Protein AF-A0A6G3XAY0-F1 (afdb_monomer_lite)

Secondary structure (DSSP, 8-state):
---GGGGGGSTTSHHHHTTS-EEE-TTS-GGGSEEE--HHHHHHHTT--PPPGGGBTTB------PPPS--THHHHHHHHHHTTPPP---

Foldseek 3Di:
DPDPCLVCPDCPHPCNVVLQKDWAPVVDDSVPIDIDGDPVNVCVVVPDPDDDCVCVPVDDPDPPPPPPPDPVVVVVVVVCVVVVHDDDDD

Structure (mmCIF, N/CA/C/O backbone):
data_AF-A0A6G3XAY0-F1
#
_entry.id   AF-A0A6G3XAY0-F1
#
loop_
_atom_site.group_PDB
_atom_site.id
_atom_site.type_symbol
_atom_site.label_atom_id
_atom_site.label_alt_id
_atom_site.label_comp_id
_atom_site.label_asym_id
_atom_site.label_entity_id
_atom_site.label_seq_id
_atom_site.pdbx_PDB_ins_code
_atom_site.Cartn_x
_atom_site.Cartn_y
_atom_site.Cartn_z
_atom_site.occupancy
_atom_site.B_iso_or_equiv
_atom_site.auth_seq_id
_atom_site.auth_comp_id
_atom_site.auth_asym_id
_atom_site.auth_atom_id
_atom_site.pdbx_PDB_model_num
ATOM 1 N N . ALA A 1 1 ? -7.777 19.197 18.821 1.00 50.66 1 ALA A N 1
ATOM 2 C CA . ALA A 1 1 ? -8.442 18.290 17.859 1.00 50.66 1 ALA A CA 1
ATOM 3 C C . ALA A 1 1 ? -7.436 17.251 17.369 1.00 50.66 1 ALA A C 1
ATOM 5 O O . ALA A 1 1 ? -6.266 17.586 17.224 1.00 50.66 1 ALA A O 1
ATOM 6 N N . ALA A 1 2 ? -7.848 16.001 17.157 1.00 55.66 2 ALA A N 1
ATOM 7 C CA . ALA A 1 2 ? -6.998 15.003 16.509 1.00 55.66 2 ALA A CA 1
ATOM 8 C C . ALA A 1 2 ? -6.757 15.401 15.037 1.00 55.66 2 ALA A C 1
ATOM 10 O O . ALA A 1 2 ? -7.695 15.821 14.368 1.00 55.66 2 ALA A O 1
ATOM 11 N N . GLY A 1 3 ? -5.517 15.312 14.545 1.00 63.44 3 GLY A N 1
ATOM 12 C CA . GLY A 1 3 ? -5.174 15.721 13.175 1.00 63.44 3 GLY A CA 1
ATOM 13 C C . GLY A 1 3 ? -5.878 14.884 12.098 1.00 63.44 3 GLY A C 1
ATOM 14 O O . GLY A 1 3 ? -6.104 13.686 12.285 1.00 63.44 3 GLY A O 1
ATOM 15 N N . SER A 1 4 ? -6.173 15.505 10.950 1.00 65.38 4 SER A N 1
ATOM 16 C CA . SER A 1 4 ? -6.931 14.927 9.821 1.00 65.38 4 SER A CA 1
ATOM 17 C C . SER A 1 4 ? -6.350 13.626 9.247 1.00 65.38 4 SER A C 1
ATOM 19 O O . SER A 1 4 ? -7.059 12.863 8.598 1.00 65.38 4 SER A O 1
ATOM 21 N N . GLY A 1 5 ? -5.076 13.322 9.514 1.00 70.25 5 GLY A N 1
ATOM 22 C CA . GLY A 1 5 ? -4.413 12.108 9.036 1.00 70.25 5 GLY A CA 1
ATOM 23 C C . GLY A 1 5 ? -4.877 10.803 9.696 1.00 70.25 5 GLY A C 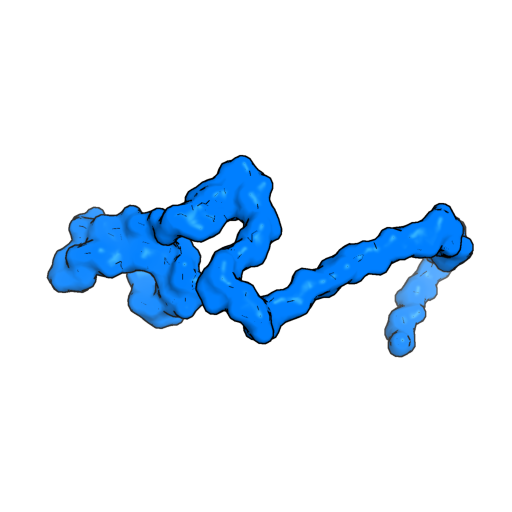1
ATOM 24 O O . GLY A 1 5 ? -4.678 9.741 9.116 1.00 70.25 5 GLY A O 1
ATOM 25 N N . ARG A 1 6 ? -5.516 10.841 10.875 1.00 67.88 6 ARG A N 1
ATOM 26 C CA . ARG A 1 6 ? -5.847 9.618 11.639 1.00 67.88 6 ARG A CA 1
ATOM 27 C C . ARG A 1 6 ? -6.930 8.744 10.998 1.00 67.88 6 ARG A C 1
ATOM 29 O O . ARG A 1 6 ? -6.937 7.538 11.222 1.00 67.88 6 ARG A O 1
ATOM 36 N N . PHE A 1 7 ? -7.790 9.322 10.155 1.00 71.88 7 PHE A N 1
ATOM 37 C CA . PHE A 1 7 ? -8.805 8.577 9.397 1.00 71.88 7 PHE A CA 1
ATOM 38 C C . PHE A 1 7 ? -8.201 7.577 8.400 1.00 71.88 7 PHE A C 1
ATOM 40 O O . PHE A 1 7 ? -8.884 6.659 7.961 1.00 71.88 7 PHE A O 1
ATOM 47 N N . ARG A 1 8 ? -6.907 7.713 8.076 1.00 75.75 8 ARG A N 1
ATOM 48 C CA . ARG A 1 8 ? -6.183 6.808 7.170 1.00 75.75 8 ARG A CA 1
ATOM 49 C C . ARG A 1 8 ? -5.885 5.433 7.781 1.00 75.75 8 ARG A C 1
ATOM 51 O O . ARG A 1 8 ? -5.464 4.544 7.050 1.00 75.75 8 ARG A O 1
ATOM 58 N N . PHE A 1 9 ? -6.119 5.261 9.085 1.00 79.94 9 PHE A N 1
ATOM 59 C CA . PHE A 1 9 ? -5.884 4.018 9.831 1.00 79.94 9 PHE A CA 1
ATOM 60 C C . PHE A 1 9 ? -7.187 3.383 10.343 1.00 79.94 9 PHE A C 1
ATOM 62 O O . PHE A 1 9 ? -7.192 2.689 11.356 1.00 79.94 9 PHE A O 1
ATOM 69 N N . ALA A 1 10 ? -8.321 3.653 9.692 1.00 83.50 10 ALA A N 1
ATOM 70 C CA . ALA A 1 10 ? -9.533 2.868 9.911 1.00 83.50 10 ALA A CA 1
ATOM 71 C C . ALA A 1 10 ? -9.426 1.516 9.173 1.00 83.50 10 ALA A C 1
ATOM 73 O O . ALA A 1 10 ? -8.751 1.458 8.146 1.00 83.50 10 ALA A O 1
ATOM 74 N N . PRO A 1 11 ? -10.116 0.448 9.620 1.00 80.88 11 PRO A N 1
ATOM 75 C CA . PRO A 1 11 ? -10.109 -0.843 8.921 1.00 80.88 11 PRO A CA 1
ATOM 76 C C . PRO A 1 11 ? -10.509 -0.758 7.439 1.00 80.88 11 PRO A C 1
ATOM 78 O O . PRO A 1 11 ? -9.987 -1.496 6.614 1.00 80.88 11 PRO A O 1
ATOM 81 N N . SER A 1 12 ? -11.402 0.172 7.093 1.00 85.31 12 SER A N 1
ATOM 82 C CA . SER A 1 12 ? -11.845 0.437 5.718 1.00 85.31 12 SER A CA 1
ATOM 83 C C . SER A 1 12 ? -11.024 1.505 4.988 1.00 85.31 12 SER A C 1
ATOM 85 O O . SER A 1 12 ? -11.326 1.837 3.843 1.00 85.31 12 SER A O 1
ATOM 87 N N . ALA A 1 13 ? -10.011 2.091 5.631 1.00 89.31 13 ALA A N 1
ATOM 88 C CA . ALA A 1 13 ? -9.206 3.131 5.011 1.00 89.31 13 ALA A CA 1
ATOM 89 C C . ALA A 1 13 ? -8.293 2.540 3.922 1.00 89.31 13 ALA A C 1
ATOM 91 O O . ALA A 1 13 ? -7.849 1.399 4.060 1.00 89.31 13 ALA A O 1
ATOM 92 N N . PRO A 1 14 ? -7.933 3.314 2.880 1.00 89.25 14 PRO A N 1
ATOM 93 C CA . PRO A 1 14 ? -7.237 2.787 1.703 1.00 89.25 14 PRO A CA 1
ATOM 94 C C . PRO A 1 14 ? -5.947 2.014 2.002 1.00 89.25 14 PRO A C 1
ATOM 96 O O . PRO A 1 14 ? -5.673 1.010 1.355 1.00 89.25 14 PRO A O 1
ATOM 99 N N . LEU A 1 15 ? -5.171 2.441 3.005 1.00 90.56 15 LEU A N 1
ATOM 100 C CA . LEU A 1 15 ? -3.917 1.775 3.371 1.00 90.56 15 LEU A CA 1
ATOM 101 C C . LEU A 1 15 ? -4.144 0.383 3.972 1.00 90.56 15 LEU A C 1
ATOM 103 O O . LEU A 1 15 ? -3.355 -0.524 3.732 1.00 90.56 15 LEU A O 1
ATOM 107 N N . VAL A 1 16 ? -5.223 0.209 4.732 1.00 91.50 16 VAL A N 1
ATOM 108 C CA . VAL A 1 16 ? -5.553 -1.066 5.379 1.00 91.50 16 VAL A CA 1
ATOM 109 C C . VAL A 1 16 ? -6.319 -1.963 4.416 1.00 91.50 16 VAL A C 1
ATOM 111 O O . VAL A 1 16 ? -5.955 -3.119 4.230 1.00 91.50 16 VAL A O 1
ATOM 114 N N . ALA A 1 17 ? -7.323 -1.410 3.731 1.00 91.69 17 ALA A N 1
ATOM 115 C CA . ALA A 1 17 ? -8.116 -2.127 2.737 1.00 91.69 17 ALA A CA 1
ATOM 116 C C . ALA A 1 17 ? -7.262 -2.634 1.562 1.00 91.69 17 ALA A C 1
ATOM 118 O O . ALA A 1 17 ? -7.478 -3.740 1.078 1.00 91.69 17 ALA A O 1
ATOM 119 N N . GLY A 1 18 ? -6.260 -1.856 1.135 1.00 90.31 18 GLY A N 1
ATOM 120 C CA . GLY A 1 18 ? -5.283 -2.267 0.123 1.00 90.31 18 GLY A CA 1
ATOM 121 C C . GLY A 1 18 ? -4.182 -3.195 0.646 1.00 90.31 18 GLY A C 1
ATOM 122 O O . GLY A 1 18 ? -3.289 -3.563 -0.111 1.00 90.31 18 GLY A O 1
ATOM 123 N N . GLY A 1 19 ? -4.196 -3.550 1.936 1.00 91.19 19 GLY A N 1
ATOM 124 C CA . GLY A 1 19 ? -3.186 -4.413 2.545 1.00 91.19 19 GLY A CA 1
ATOM 125 C C . GLY A 1 19 ? -1.780 -3.806 2.566 1.00 91.19 19 GLY A C 1
ATOM 126 O O . GLY A 1 19 ? -0.804 -4.552 2.600 1.00 91.19 19 GLY A O 1
ATOM 127 N N . LEU A 1 20 ? -1.652 -2.479 2.518 1.00 92.75 20 LEU A N 1
ATOM 128 C CA . LEU A 1 20 ? -0.366 -1.786 2.656 1.00 92.75 20 LEU A CA 1
ATOM 129 C C . LEU A 1 20 ? 0.049 -1.647 4.126 1.00 92.75 20 LEU A C 1
ATOM 131 O O . LEU A 1 20 ? 1.230 -1.511 4.436 1.00 92.75 20 LEU A O 1
ATOM 135 N N . LEU A 1 21 ? -0.931 -1.683 5.027 1.00 92.12 21 LEU A N 1
ATOM 136 C CA . LEU A 1 21 ? -0.749 -1.580 6.464 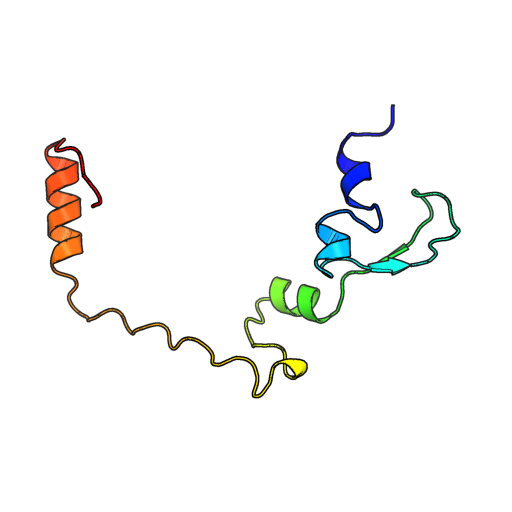1.00 92.12 21 LEU A CA 1
ATOM 137 C C . LEU A 1 21 ? -1.684 -2.552 7.188 1.00 92.12 21 LEU A C 1
ATOM 139 O O . LEU A 1 21 ? -2.857 -2.674 6.843 1.00 92.12 21 LEU A O 1
ATOM 143 N N . GLU A 1 22 ? -1.181 -3.188 8.237 1.00 92.62 22 GLU A N 1
ATOM 144 C CA . GLU A 1 22 ? -1.950 -4.012 9.164 1.00 92.62 22 GLU A CA 1
ATOM 145 C C . GLU A 1 22 ? -2.111 -3.272 10.497 1.00 92.62 22 GLU A C 1
ATOM 147 O O . GLU A 1 22 ? -1.168 -2.663 11.011 1.00 92.62 22 GLU A O 1
ATOM 152 N N . ILE A 1 23 ? -3.311 -3.333 11.073 1.00 91.31 23 ILE A N 1
ATOM 153 C CA . ILE A 1 23 ? -3.577 -2.835 12.424 1.00 91.31 23 ILE A CA 1
ATOM 154 C C . ILE A 1 23 ? -3.577 -4.037 13.362 1.00 91.31 23 ILE A C 1
ATOM 156 O O . ILE A 1 23 ? -4.485 -4.866 13.316 1.00 91.31 23 ILE A O 1
ATOM 160 N N . ALA A 1 24 ? -2.578 -4.110 14.229 1.00 88.50 24 ALA A N 1
ATOM 161 C CA . ALA A 1 24 ? -2.553 -5.035 15.348 1.00 88.50 24 ALA A CA 1
ATOM 162 C C . ALA A 1 24 ? -3.225 -4.396 16.577 1.00 88.50 24 ALA A C 1
ATOM 164 O O . ALA A 1 24 ? -3.369 -3.174 16.673 1.00 88.50 24 ALA A O 1
ATOM 165 N N . ASP A 1 25 ? -3.665 -5.237 17.515 1.00 85.81 25 ASP A N 1
ATOM 166 C CA . ASP A 1 25 ? -4.358 -4.809 18.735 1.00 85.81 25 ASP A CA 1
ATOM 167 C C . ASP A 1 25 ? -5.648 -3.993 18.483 1.00 85.81 25 ASP A C 1
ATOM 169 O O . ASP A 1 25 ? -5.859 -2.947 19.098 1.00 85.81 25 ASP A O 1
ATOM 173 N N . GLY A 1 26 ? -6.534 -4.447 17.586 1.00 82.62 26 GLY A N 1
ATOM 174 C CA . GLY A 1 26 ? -7.736 -3.697 17.174 1.00 82.62 26 GLY A CA 1
ATOM 175 C C . GLY A 1 26 ? -8.660 -3.236 18.315 1.00 82.62 26 GLY A C 1
ATOM 176 O O . GLY A 1 26 ? -9.290 -2.182 18.206 1.00 82.62 26 GLY A O 1
ATOM 177 N N . GLU A 1 27 ? -8.669 -3.954 19.436 1.00 83.75 27 GLU A N 1
ATOM 178 C CA . GLU A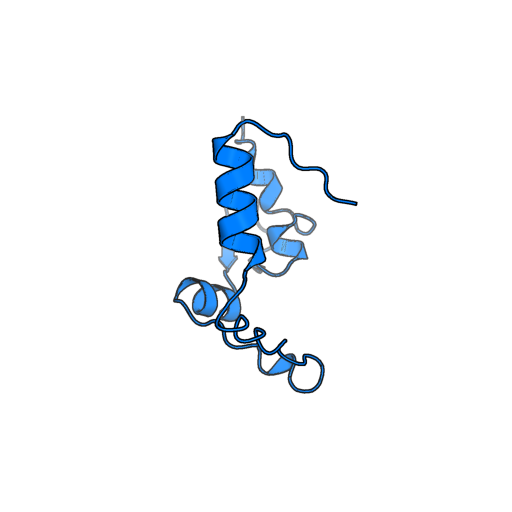 1 27 ? -9.447 -3.612 20.636 1.00 83.75 27 GLU A CA 1
ATOM 179 C C . GLU A 1 27 ? -8.893 -2.403 21.408 1.00 83.75 27 GLU A C 1
ATOM 181 O O . GLU A 1 27 ? -9.597 -1.782 22.205 1.00 83.75 27 GLU A O 1
ATOM 186 N N . ARG A 1 28 ? -7.628 -2.025 21.183 1.00 85.81 28 ARG A N 1
ATOM 187 C CA . ARG A 1 28 ? -7.017 -0.874 21.855 1.00 85.81 28 ARG A CA 1
ATOM 188 C C . ARG A 1 28 ? -7.520 0.447 21.263 1.00 85.81 28 ARG A C 1
ATOM 190 O O . ARG A 1 28 ? -7.866 0.513 20.080 1.00 85.81 28 ARG A O 1
ATOM 197 N N . PRO A 1 29 ? -7.507 1.543 22.042 1.00 84.75 29 PRO A N 1
ATOM 198 C CA . PRO A 1 29 ? -7.699 2.888 21.510 1.00 84.75 29 PRO A CA 1
ATOM 199 C C . PRO A 1 29 ? -6.725 3.205 20.366 1.00 84.75 29 PRO A C 1
ATOM 201 O O . PRO A 1 29 ? -5.572 2.797 20.402 1.00 84.75 29 PRO A O 1
ATOM 204 N N . LEU A 1 30 ? -7.159 3.994 19.376 1.00 76.12 30 LEU A N 1
ATOM 205 C CA . LEU A 1 30 ? -6.428 4.235 18.118 1.00 76.12 30 LEU A CA 1
ATOM 206 C C . LEU A 1 30 ? -4.936 4.589 18.284 1.00 76.12 30 LEU A C 1
ATOM 208 O O . LEU A 1 30 ? -4.125 4.193 17.457 1.00 76.12 30 LEU A O 1
ATOM 212 N N . LEU A 1 31 ? -4.576 5.340 19.328 1.00 81.38 31 LEU A N 1
ATOM 213 C CA . LEU A 1 31 ? -3.196 5.787 19.569 1.00 81.38 31 LEU A CA 1
ATOM 214 C C . LEU A 1 31 ? -2.303 4.756 20.257 1.00 81.38 31 LEU A C 1
ATOM 216 O O . LEU A 1 31 ? -1.095 4.951 20.305 1.00 81.38 31 LEU A O 1
ATOM 220 N N . SER A 1 32 ? -2.889 3.696 20.801 1.00 86.69 32 SER A N 1
ATOM 221 C CA . SER A 1 32 ? -2.175 2.574 21.406 1.00 86.69 32 SER A CA 1
ATOM 222 C C . SER A 1 32 ? -2.285 1.298 20.574 1.00 86.69 32 SER A C 1
ATOM 224 O O . SER A 1 32 ? -1.862 0.239 21.032 1.00 86.69 32 SER A O 1
ATOM 226 N N . ARG A 1 33 ? -2.842 1.388 19.360 1.00 88.19 33 ARG A N 1
ATOM 227 C CA . ARG A 1 33 ? -2.810 0.300 18.382 1.00 88.19 33 ARG A CA 1
ATOM 228 C C . ARG A 1 33 ? -1.440 0.218 17.737 1.00 88.19 33 ARG A C 1
ATOM 230 O O . ARG A 1 33 ? -0.833 1.236 17.405 1.00 88.19 33 ARG A O 1
ATOM 237 N N . THR A 1 34 ? -1.002 -1.006 17.502 1.00 90.50 34 THR A N 1
ATOM 238 C CA . THR A 1 34 ? 0.237 -1.280 16.788 1.00 90.50 34 THR A CA 1
ATOM 239 C C . THR A 1 34 ? -0.031 -1.244 15.285 1.00 90.50 34 THR A C 1
ATOM 241 O O . THR A 1 34 ? -0.972 -1.872 14.803 1.00 90.50 34 THR A O 1
ATOM 244 N N . LEU A 1 35 ? 0.787 -0.514 14.526 1.00 90.56 35 LEU A N 1
ATOM 245 C CA . LEU A 1 35 ? 0.725 -0.495 13.063 1.00 90.56 35 LEU A CA 1
ATOM 246 C C . LEU A 1 35 ? 1.892 -1.310 12.512 1.00 90.56 35 LEU A C 1
ATOM 248 O O . LEU A 1 35 ? 3.042 -1.047 12.861 1.00 90.56 35 LEU A O 1
ATOM 252 N N . ARG A 1 36 ? 1.603 -2.287 11.652 1.00 93.00 36 ARG A N 1
ATOM 253 C CA . ARG A 1 36 ? 2.611 -3.143 11.023 1.00 93.00 36 ARG A CA 1
ATOM 254 C C . ARG A 1 36 ? 2.603 -2.943 9.514 1.00 93.00 36 ARG A C 1
ATOM 256 O O . ARG A 1 36 ? 1.548 -2.923 8.888 1.00 93.00 36 ARG A O 1
ATOM 263 N N . VAL A 1 37 ? 3.791 -2.827 8.934 1.00 94.25 37 VAL A N 1
ATOM 264 C CA . VAL A 1 37 ? 3.987 -2.851 7.482 1.00 94.25 37 VAL A CA 1
ATOM 265 C C . VAL A 1 37 ? 4.273 -4.299 7.073 1.00 94.25 37 VAL A C 1
ATOM 267 O O . VAL A 1 37 ? 5.210 -4.888 7.618 1.00 94.25 37 VAL A O 1
ATOM 270 N N . PRO A 1 38 ? 3.479 -4.906 6.173 1.00 93.31 38 PRO A N 1
ATOM 271 C CA . PRO A 1 38 ? 3.748 -6.257 5.688 1.00 93.31 38 PRO A CA 1
ATOM 272 C C . PRO A 1 38 ? 5.091 -6.354 4.955 1.00 93.31 38 PRO A C 1
ATOM 274 O O . PRO A 1 38 ? 5.474 -5.436 4.231 1.00 93.31 38 PRO A O 1
ATOM 277 N N . ASP A 1 39 ? 5.763 -7.500 5.064 1.00 91.31 39 ASP A N 1
ATOM 278 C CA . ASP A 1 39 ? 7.123 -7.705 4.542 1.00 91.31 39 ASP A CA 1
ATOM 279 C C . ASP A 1 39 ? 7.245 -7.412 3.037 1.00 91.31 39 ASP A C 1
ATOM 281 O O . ASP A 1 39 ? 8.219 -6.795 2.619 1.00 91.31 39 ASP A O 1
ATOM 285 N N . ARG A 1 40 ? 6.227 -7.756 2.231 1.00 90.69 40 ARG A N 1
ATOM 286 C CA . ARG A 1 40 ? 6.172 -7.432 0.789 1.00 90.69 40 ARG A CA 1
ATOM 287 C C . ARG A 1 40 ? 6.266 -5.927 0.506 1.00 90.69 40 ARG A C 1
ATOM 289 O O . ARG A 1 40 ? 6.891 -5.518 -0.463 1.00 90.69 40 ARG A O 1
ATOM 296 N N . VAL A 1 41 ? 5.665 -5.099 1.364 1.00 92.69 41 VAL A N 1
ATOM 297 C CA . VAL A 1 41 ? 5.693 -3.636 1.231 1.00 92.69 41 VAL A CA 1
ATOM 298 C C . VAL A 1 41 ? 7.066 -3.123 1.638 1.00 92.69 41 VAL A C 1
ATOM 300 O O . VAL A 1 41 ? 7.640 -2.296 0.940 1.00 92.69 41 VAL A O 1
ATOM 303 N N . THR A 1 42 ? 7.625 -3.652 2.730 1.00 94.31 42 THR A N 1
ATOM 304 C CA . THR A 1 42 ? 8.993 -3.331 3.154 1.00 94.31 42 THR A CA 1
ATOM 305 C C . THR A 1 42 ? 10.010 -3.682 2.069 1.00 94.31 42 THR A C 1
ATOM 307 O O . THR A 1 42 ? 10.867 -2.861 1.765 1.00 94.31 42 THR A O 1
ATOM 310 N N . ALA A 1 43 ? 9.900 -4.860 1.452 1.00 92.62 43 ALA A N 1
ATOM 311 C CA . ALA A 1 43 ? 10.775 -5.288 0.365 1.00 92.62 43 ALA A CA 1
ATOM 312 C C . ALA A 1 43 ? 10.702 -4.322 -0.829 1.00 92.62 43 ALA A C 1
ATOM 314 O O . ALA A 1 43 ? 11.738 -3.847 -1.287 1.00 92.62 43 ALA A O 1
ATOM 315 N N . HIS A 1 44 ? 9.493 -3.943 -1.253 1.00 91.81 44 HIS A N 1
ATOM 316 C CA . HIS A 1 44 ? 9.304 -2.966 -2.327 1.00 91.81 44 HIS A CA 1
ATOM 317 C C . HIS A 1 44 ? 9.894 -1.589 -1.996 1.00 91.81 44 HIS A C 1
ATOM 319 O O . HIS A 1 44 ? 10.589 -0.994 -2.814 1.00 91.81 44 HIS A O 1
ATOM 325 N N . LEU A 1 45 ? 9.713 -1.099 -0.765 1.00 93.25 45 LEU A N 1
ATOM 326 C CA . LEU A 1 45 ? 10.331 0.157 -0.319 1.00 93.25 45 LEU A CA 1
ATOM 327 C C . LEU A 1 45 ? 11.868 0.096 -0.289 1.00 93.25 45 LEU A C 1
ATOM 329 O O . LEU A 1 45 ? 12.519 1.138 -0.347 1.00 93.25 45 LEU A O 1
ATOM 333 N N . LEU A 1 46 ? 12.444 -1.104 -0.201 1.00 95.44 46 LEU A N 1
ATOM 334 C CA . LEU A 1 46 ? 13.883 -1.354 -0.301 1.00 95.44 46 LEU A CA 1
ATOM 335 C C . LEU A 1 46 ? 14.350 -1.627 -1.745 1.00 95.44 46 LEU A C 1
ATOM 337 O O . LEU A 1 46 ? 15.528 -1.920 -1.949 1.00 95.44 46 LEU A O 1
ATOM 341 N N . GLY A 1 47 ? 13.463 -1.499 -2.737 1.00 93.81 47 GLY A N 1
ATOM 342 C CA . GLY A 1 47 ? 13.769 -1.650 -4.162 1.00 93.81 47 GLY A CA 1
ATOM 343 C C . GLY A 1 47 ? 13.545 -3.053 -4.729 1.00 93.81 47 GLY A C 1
ATOM 344 O O . GLY A 1 47 ? 14.049 -3.354 -5.809 1.00 93.81 47 GLY A O 1
ATOM 345 N N . ASP A 1 48 ? 12.838 -3.935 -4.018 1.00 91.19 48 ASP A N 1
ATOM 346 C CA . ASP A 1 48 ? 12.414 -5.221 -4.577 1.00 91.19 48 ASP A CA 1
ATOM 347 C C . ASP A 1 48 ? 11.136 -5.057 -5.411 1.00 91.19 48 ASP A C 1
ATOM 349 O O . ASP A 1 48 ? 10.036 -4.926 -4.875 1.00 91.19 48 ASP A O 1
ATOM 353 N N . ASP A 1 49 ? 11.286 -5.091 -6.731 1.00 86.38 49 ASP A N 1
ATOM 354 C CA . ASP A 1 49 ? 10.173 -4.995 -7.683 1.00 86.38 49 ASP A CA 1
ATOM 355 C C . ASP A 1 49 ? 9.709 -6.362 -8.206 1.00 86.38 49 ASP A C 1
ATOM 357 O O . ASP A 1 49 ? 8.981 -6.444 -9.196 1.00 86.38 49 ASP A O 1
ATOM 361 N N . ARG A 1 50 ? 10.126 -7.465 -7.567 1.00 85.06 50 ARG A N 1
ATOM 362 C CA . ARG A 1 50 ? 9.666 -8.797 -7.970 1.00 85.06 50 ARG A CA 1
ATOM 363 C C . ARG A 1 50 ? 8.182 -8.971 -7.671 1.00 85.06 50 ARG A C 1
ATOM 365 O O . ARG A 1 50 ? 7.693 -8.626 -6.595 1.00 85.06 50 ARG A O 1
ATOM 372 N N . THR A 1 51 ? 7.484 -9.620 -8.596 1.00 82.56 51 THR A N 1
ATOM 373 C CA . THR A 1 51 ? 6.115 -10.077 -8.360 1.00 82.56 51 THR A CA 1
ATOM 374 C C . THR A 1 51 ? 6.076 -11.057 -7.181 1.00 82.56 51 THR A C 1
ATOM 376 O O . THR A 1 51 ? 6.881 -11.989 -7.104 1.00 82.56 51 THR A O 1
ATOM 379 N N . ASP A 1 52 ? 5.124 -10.867 -6.261 1.00 81.50 52 ASP A N 1
ATOM 380 C CA . ASP A 1 52 ? 4.915 -11.772 -5.125 1.00 81.50 52 ASP A CA 1
ATOM 381 C C . ASP A 1 52 ? 4.688 -13.209 -5.629 1.00 81.50 52 ASP A C 1
ATOM 383 O O . ASP A 1 52 ? 3.826 -13.454 -6.476 1.00 81.50 52 ASP A O 1
ATOM 387 N N . GLY A 1 53 ? 5.430 -14.181 -5.090 1.00 80.75 53 GLY A N 1
ATOM 388 C CA . GLY A 1 53 ? 5.337 -15.586 -5.499 1.00 80.75 53 GLY A CA 1
ATOM 389 C C . GLY A 1 53 ? 3.938 -16.193 -5.341 1.00 80.75 53 GLY A C 1
ATOM 390 O O . GLY A 1 53 ? 3.596 -17.133 -6.057 1.00 80.75 53 GLY A O 1
ATOM 391 N N . ARG A 1 54 ? 3.085 -15.634 -4.469 1.00 81.94 54 ARG A N 1
ATOM 392 C CA . ARG A 1 54 ? 1.669 -16.032 -4.335 1.00 81.94 54 ARG A CA 1
ATOM 393 C C . ARG A 1 54 ? 0.840 -15.733 -5.587 1.00 81.94 54 ARG A C 1
ATOM 395 O O . ARG A 1 54 ? -0.227 -16.318 -5.754 1.00 81.94 54 ARG A O 1
ATOM 402 N N . LEU A 1 55 ? 1.312 -14.826 -6.438 1.00 83.62 55 LEU A N 1
ATOM 403 C CA . LEU A 1 55 ? 0.700 -14.459 -7.715 1.00 83.62 55 LEU A CA 1
ATOM 404 C C . LEU A 1 55 ? 1.251 -15.283 -8.891 1.00 83.62 55 LEU A C 1
ATOM 406 O O . LEU A 1 55 ? 0.819 -15.092 -10.030 1.00 83.62 55 LEU A O 1
ATOM 410 N N . GLY A 1 56 ? 2.179 -16.211 -8.631 1.00 86.38 56 GLY A N 1
ATOM 411 C CA . GLY A 1 56 ? 2.739 -17.101 -9.641 1.00 86.38 56 GLY A CA 1
ATOM 412 C C . GLY A 1 56 ? 1.644 -17.873 -10.382 1.00 86.38 56 GLY A C 1
ATOM 413 O O . GLY A 1 56 ? 0.795 -18.513 -9.768 1.00 86.38 56 GLY A O 1
ATOM 414 N N . GLY A 1 57 ? 1.645 -17.781 -11.712 1.00 85.75 57 GLY A N 1
ATOM 415 C CA . GLY A 1 57 ? 0.638 -18.410 -12.576 1.00 85.75 57 GLY A CA 1
ATOM 416 C C . GLY A 1 57 ? -0.668 -17.622 -12.738 1.00 85.75 57 GLY A C 1
ATOM 417 O O . GLY A 1 57 ? -1.448 -17.949 -13.626 1.00 85.75 57 GLY A O 1
ATOM 418 N N . PHE A 1 58 ? -0.890 -16.570 -11.943 1.00 87.50 58 PHE A N 1
ATOM 419 C CA . PHE A 1 58 ? -2.019 -15.643 -12.106 1.00 87.50 58 PHE A CA 1
ATOM 420 C C . PHE A 1 58 ? -1.611 -14.338 -12.782 1.00 87.50 58 PHE A C 1
ATOM 422 O O . PHE A 1 58 ? -2.416 -13.719 -13.474 1.00 87.50 58 PHE A O 1
ATOM 429 N N . VAL A 1 59 ? -0.365 -13.916 -12.572 1.00 87.00 59 VAL A N 1
ATOM 430 C CA . VAL A 1 59 ? 0.194 -12.706 -13.165 1.00 87.00 59 VAL A CA 1
ATOM 431 C C . VAL A 1 59 ? 1.172 -13.096 -14.260 1.00 87.00 59 VAL A C 1
ATOM 433 O O . VAL A 1 59 ? 2.120 -13.846 -14.035 1.00 87.00 59 VAL A O 1
ATOM 436 N N . GLN A 1 60 ? 0.940 -12.554 -15.451 1.00 81.19 60 GLN A N 1
ATOM 437 C CA . GLN A 1 60 ? 1.952 -12.469 -16.488 1.00 81.19 60 GLN A CA 1
ATOM 438 C C . GLN A 1 60 ? 2.581 -11.085 -16.368 1.00 81.19 60 GLN A C 1
ATOM 440 O O . GLN A 1 60 ? 1.901 -10.083 -16.595 1.00 81.19 60 GLN A O 1
ATOM 445 N N . GLU A 1 61 ? 3.856 -11.023 -15.979 1.00 73.88 61 GLU A N 1
ATOM 446 C CA . GLU A 1 61 ? 4.592 -9.762 -16.019 1.00 73.88 61 GLU A CA 1
ATOM 447 C C . GLU A 1 61 ? 4.529 -9.235 -17.449 1.00 73.88 61 GLU A C 1
ATOM 449 O O . GLU A 1 61 ? 4.935 -9.912 -18.402 1.00 73.88 61 GLU A O 1
ATOM 454 N N . ALA A 1 62 ? 3.951 -8.043 -17.609 1.00 70.44 62 ALA A N 1
ATOM 455 C CA . ALA A 1 62 ? 3.980 -7.365 -18.885 1.00 70.44 62 ALA A CA 1
ATOM 456 C C . ALA A 1 62 ? 5.454 -7.129 -19.196 1.00 70.44 62 ALA A C 1
ATOM 458 O O . ALA A 1 62 ? 6.096 -6.298 -18.550 1.00 70.44 62 ALA A O 1
ATOM 459 N N . ALA A 1 63 ? 5.988 -7.883 -20.161 1.00 66.81 63 ALA A N 1
ATOM 460 C CA . ALA A 1 63 ? 7.279 -7.570 -20.737 1.00 66.81 63 ALA A CA 1
ATOM 461 C C . ALA A 1 63 ? 7.210 -6.089 -21.090 1.00 66.81 63 ALA A C 1
ATOM 463 O O . ALA A 1 63 ? 6.379 -5.704 -21.914 1.00 66.81 63 ALA A O 1
ATOM 464 N N . HIS A 1 64 ? 8.001 -5.257 -20.406 1.00 61.47 64 HIS A N 1
ATOM 465 C CA . HIS A 1 64 ? 8.157 -3.876 -20.824 1.00 61.47 64 HIS A CA 1
ATOM 466 C C . HIS A 1 64 ? 8.531 -3.965 -22.295 1.00 61.47 64 HIS A C 1
ATOM 468 O O . HIS A 1 64 ? 9.557 -4.592 -22.595 1.00 61.47 64 HIS A O 1
ATOM 474 N N . PRO A 1 65 ? 7.685 -3.468 -23.221 1.00 59.25 65 PRO A N 1
ATOM 475 C CA . PRO A 1 65 ? 8.067 -3.453 -24.612 1.00 59.25 65 PRO A CA 1
ATOM 476 C C . PRO A 1 65 ? 9.385 -2.702 -24.607 1.00 59.25 65 PRO A C 1
ATOM 478 O O . PRO A 1 65 ? 9.414 -1.547 -24.176 1.00 59.25 65 PRO A O 1
ATOM 481 N N . ARG A 1 66 ? 10.486 -3.374 -24.978 1.00 59.03 66 ARG A N 1
ATOM 482 C CA . ARG A 1 66 ? 11.720 -2.658 -25.292 1.00 59.03 66 ARG A CA 1
ATOM 483 C C . ARG A 1 66 ? 11.257 -1.575 -26.240 1.00 59.03 66 ARG A C 1
ATOM 485 O O . ARG A 1 66 ? 10.629 -1.911 -27.248 1.00 59.03 66 ARG A O 1
ATOM 492 N N . GLU A 1 67 ? 11.400 -0.315 -25.836 1.00 60.75 67 GLU A N 1
ATOM 493 C CA . GLU A 1 67 ? 10.955 0.768 -26.693 1.00 60.75 67 GLU A CA 1
ATOM 494 C C . GLU A 1 67 ? 11.581 0.498 -28.062 1.00 60.75 67 GLU A C 1
ATOM 496 O O . GLU A 1 67 ? 12.774 0.174 -28.092 1.00 60.75 67 GLU A O 1
ATOM 501 N N . PRO A 1 68 ? 10.809 0.486 -29.167 1.00 61.94 68 PRO A N 1
ATOM 502 C CA . PRO A 1 68 ? 11.437 0.420 -30.474 1.00 61.94 68 PRO A CA 1
ATOM 503 C C . PRO A 1 68 ? 12.519 1.498 -30.481 1.00 61.94 68 PRO A C 1
ATOM 505 O O . PRO A 1 68 ? 12.249 2.638 -30.101 1.00 61.94 68 PRO A O 1
ATOM 508 N N . GLU A 1 69 ? 13.747 1.082 -30.791 1.00 63.12 69 GLU A N 1
ATOM 509 C CA . GLU A 1 69 ? 14.986 1.852 -30.592 1.00 63.12 69 GLU A CA 1
ATOM 510 C C . GLU A 1 69 ? 14.893 3.253 -31.225 1.00 63.12 69 GLU A C 1
ATOM 512 O O . GLU A 1 69 ? 15.516 4.208 -30.766 1.00 63.12 69 GLU A O 1
ATOM 517 N N . GLU A 1 70 ? 14.002 3.395 -32.208 1.00 66.44 70 GLU A N 1
ATOM 518 C CA . GLU A 1 70 ? 13.552 4.654 -32.769 1.00 66.44 70 GLU A CA 1
ATOM 519 C C . GLU A 1 70 ? 12.037 4.821 -32.582 1.00 66.44 70 GLU A C 1
ATOM 521 O O . GLU A 1 70 ? 11.225 4.130 -33.200 1.00 66.44 70 GLU A O 1
ATOM 526 N N . ARG A 1 71 ? 11.656 5.798 -31.754 1.00 71.62 71 ARG A N 1
ATOM 527 C CA . ARG A 1 71 ? 10.295 6.344 -31.682 1.00 71.62 71 ARG A CA 1
ATOM 528 C C . ARG A 1 71 ? 10.250 7.679 -32.419 1.00 71.62 71 ARG A C 1
ATOM 530 O O . ARG A 1 71 ? 10.393 8.725 -31.781 1.00 71.62 71 ARG A O 1
ATOM 537 N N . PRO A 1 72 ? 10.100 7.696 -33.756 1.00 76.12 72 PRO A N 1
ATOM 538 C CA . PRO A 1 72 ? 10.180 8.918 -34.560 1.00 76.12 72 PRO A CA 1
ATOM 539 C C . PRO A 1 72 ? 9.058 9.928 -34.253 1.00 76.12 72 PRO A C 1
AT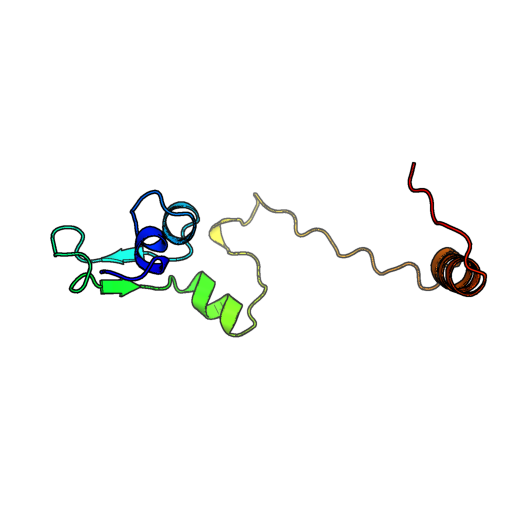OM 541 O O . PRO A 1 72 ? 9.117 11.080 -34.688 1.00 76.12 72 PRO A O 1
ATOM 544 N N . GLU A 1 73 ? 8.027 9.515 -33.520 1.00 82.12 73 GLU A N 1
ATOM 545 C CA . GLU A 1 73 ? 7.003 10.364 -32.916 1.00 82.12 73 GLU A CA 1
ATOM 546 C C . GLU A 1 73 ? 7.535 11.252 -31.783 1.00 82.12 73 GLU A C 1
ATOM 548 O O . GLU A 1 73 ? 7.108 12.398 -31.686 1.00 82.12 73 GLU A O 1
ATOM 553 N N . VAL A 1 74 ? 8.502 10.800 -30.979 1.00 82.25 74 VAL A N 1
ATOM 554 C CA . VAL A 1 74 ? 9.055 11.570 -29.848 1.00 82.25 74 VAL A CA 1
ATOM 555 C C . VAL A 1 74 ? 9.695 12.892 -30.303 1.00 82.25 74 VAL A C 1
ATOM 557 O O . VAL A 1 74 ? 9.274 13.943 -29.811 1.00 82.25 74 VAL A O 1
ATOM 560 N N . PRO A 1 75 ? 10.638 12.917 -31.270 1.00 82.38 75 PRO A N 1
ATOM 561 C CA . PRO A 1 75 ? 11.193 14.176 -31.762 1.00 82.38 75 PRO A CA 1
ATOM 562 C C . PRO A 1 75 ? 10.156 15.021 -32.514 1.00 82.38 75 PRO A C 1
ATOM 564 O O . PRO A 1 75 ? 10.207 16.247 -32.439 1.00 82.38 75 PRO A O 1
ATOM 567 N N . ARG A 1 76 ? 9.175 14.403 -33.189 1.00 79.94 76 ARG A N 1
ATOM 568 C CA . ARG A 1 76 ? 8.076 15.133 -33.849 1.00 79.94 76 ARG A CA 1
ATOM 569 C C . ARG A 1 76 ? 7.172 15.853 -32.848 1.00 79.94 76 ARG A C 1
ATOM 571 O O . ARG A 1 76 ? 6.837 17.014 -33.067 1.00 79.94 76 ARG A O 1
ATOM 578 N N . ILE A 1 77 ? 6.810 15.197 -31.748 1.00 84.56 77 ILE A N 1
ATOM 579 C CA . ILE A 1 77 ? 6.008 15.783 -30.667 1.00 84.56 77 ILE A CA 1
ATOM 580 C C . ILE A 1 77 ? 6.802 16.887 -29.963 1.00 84.56 77 ILE A C 1
ATOM 582 O O . ILE A 1 77 ? 6.271 17.975 -29.755 1.00 84.56 77 ILE A O 1
ATOM 586 N N . ALA A 1 78 ? 8.085 16.658 -29.663 1.00 85.00 78 ALA A N 1
ATOM 587 C CA . ALA A 1 78 ? 8.951 17.672 -29.063 1.00 85.00 78 ALA A CA 1
ATOM 588 C C . ALA A 1 78 ? 9.071 18.928 -29.948 1.00 85.00 78 ALA A C 1
ATOM 590 O O . ALA A 1 78 ? 8.958 20.051 -29.452 1.00 85.00 78 ALA A O 1
ATOM 591 N N . ALA A 1 79 ? 9.223 18.748 -31.264 1.00 84.75 79 ALA A N 1
ATOM 592 C CA . ALA A 1 79 ? 9.235 19.848 -32.223 1.00 84.75 79 ALA A CA 1
ATOM 593 C C . ALA A 1 79 ? 7.887 20.589 -32.266 1.00 84.75 79 ALA A C 1
ATOM 595 O O . ALA A 1 79 ? 7.864 21.816 -32.210 1.00 84.75 79 ALA A O 1
ATOM 596 N N . ALA A 1 80 ? 6.762 19.865 -32.298 1.00 84.50 80 ALA A N 1
ATOM 597 C CA . ALA A 1 80 ? 5.426 20.463 -32.284 1.00 84.50 80 ALA A CA 1
ATOM 598 C C . ALA A 1 80 ? 5.182 21.315 -31.025 1.00 84.50 80 ALA A C 1
ATOM 600 O O . ALA A 1 80 ? 4.725 22.454 -31.143 1.00 84.50 80 ALA A O 1
ATOM 601 N N . ILE A 1 81 ? 5.579 20.825 -29.845 1.00 86.19 81 ILE A N 1
ATOM 602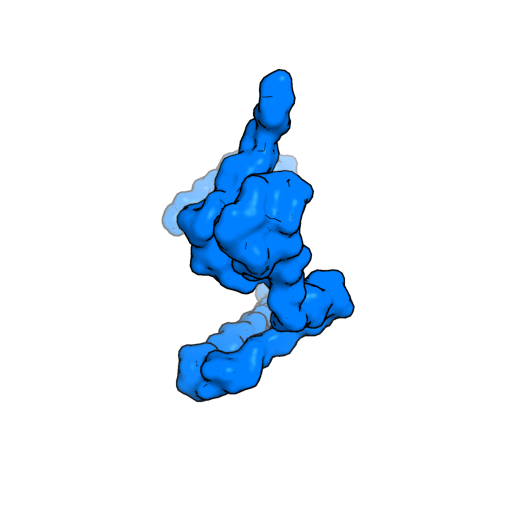 C CA . ILE A 1 81 ? 5.521 21.593 -28.590 1.00 86.19 81 ILE A CA 1
ATOM 603 C C . ILE A 1 81 ? 6.382 22.860 -28.693 1.00 86.19 81 ILE A C 1
ATOM 605 O O . ILE A 1 81 ? 5.925 23.940 -28.325 1.00 86.19 81 ILE A O 1
ATOM 609 N N . GLY A 1 82 ? 7.597 22.755 -29.245 1.00 82.88 82 GLY A N 1
ATOM 610 C CA . GLY A 1 82 ? 8.502 23.895 -29.435 1.00 82.88 82 GLY A CA 1
ATOM 611 C C . GLY A 1 82 ? 7.946 24.995 -30.349 1.00 82.88 82 GLY A C 1
ATOM 612 O O . GLY A 1 82 ? 8.312 26.157 -30.199 1.00 82.88 82 GLY A O 1
ATOM 613 N N . THR A 1 83 ? 7.027 24.655 -31.258 1.00 86.25 83 THR A N 1
ATOM 614 C CA . THR A 1 83 ? 6.327 25.632 -32.115 1.00 86.25 83 THR A CA 1
ATOM 615 C C . THR A 1 83 ? 5.097 26.271 -31.462 1.00 86.25 83 THR A C 1
ATOM 617 O O . THR A 1 83 ? 4.484 27.152 -32.060 1.00 86.25 83 THR A O 1
ATOM 620 N N . GLY A 1 84 ? 4.714 25.837 -30.255 1.00 79.31 84 GLY A N 1
ATOM 621 C CA . GLY A 1 84 ? 3.491 26.282 -29.577 1.00 79.31 84 GLY A CA 1
ATOM 622 C C . GLY A 1 84 ? 2.207 25.644 -30.119 1.00 79.31 84 GLY A C 1
ATOM 623 O O . GLY A 1 84 ? 1.112 26.106 -29.800 1.00 79.31 84 GLY A O 1
ATOM 624 N N . SER A 1 85 ? 2.318 24.590 -30.932 1.00 77.88 85 SER A N 1
ATOM 625 C CA . SER A 1 85 ? 1.162 23.864 -31.459 1.00 77.88 85 SER A CA 1
ATOM 626 C C . SER A 1 85 ? 0.537 23.003 -30.356 1.00 77.88 85 SER A C 1
ATOM 628 O O . SER A 1 85 ? 1.218 22.187 -29.736 1.00 77.88 85 SER A O 1
ATOM 630 N N . GLY A 1 86 ? -0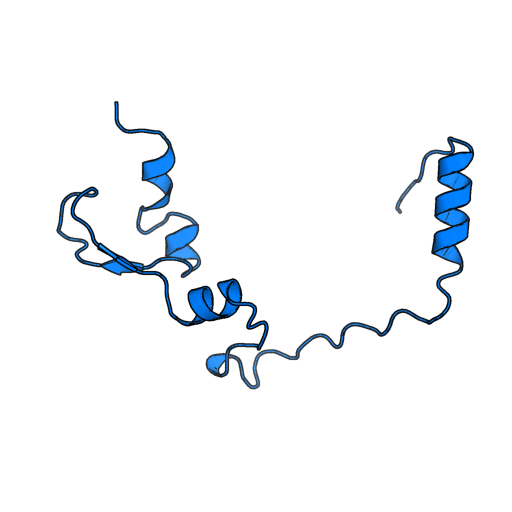.762 23.179 -30.098 1.00 70.25 86 GLY A N 1
ATOM 631 C CA . GLY A 1 86 ? -1.498 22.358 -29.134 1.00 70.25 86 GLY A CA 1
ATOM 632 C C . GLY A 1 86 ? -1.584 20.898 -29.589 1.00 70.25 86 GLY A C 1
ATOM 633 O O . GLY A 1 86 ? -1.878 20.625 -30.752 1.00 70.25 86 GLY A O 1
ATOM 634 N N . LEU A 1 87 ? -1.329 19.955 -28.682 1.00 75.69 87 LEU A N 1
ATOM 635 C CA . LEU A 1 87 ? -1.468 18.523 -28.956 1.00 75.69 87 LEU A CA 1
ATOM 636 C C . LEU A 1 87 ? -2.921 18.084 -28.736 1.00 75.69 87 LEU A C 1
ATOM 638 O O . LEU A 1 87 ? -3.519 18.415 -27.712 1.00 75.69 87 LEU A O 1
ATOM 642 N N . VAL A 1 88 ? -3.470 17.308 -29.673 1.00 70.50 88 VAL A N 1
ATOM 643 C CA . VAL A 1 88 ? -4.777 16.647 -29.536 1.00 70.50 88 VAL A CA 1
ATOM 644 C C . VAL A 1 88 ? -4.546 15.140 -29.496 1.00 70.50 88 VAL A C 1
ATOM 646 O O . VAL A 1 88 ? -3.938 14.584 -30.409 1.00 70.50 88 VAL A O 1
ATOM 649 N N . HIS A 1 89 ? -5.014 14.490 -28.431 1.00 65.00 89 HIS A N 1
ATOM 650 C CA . HIS A 1 89 ? -5.047 13.034 -28.310 1.00 65.00 89 HIS A CA 1
ATOM 651 C C . HIS A 1 89 ? -6.460 12.565 -28.676 1.00 65.00 89 HIS A C 1
ATOM 653 O O . HIS A 1 89 ? -7.422 13.052 -28.079 1.00 65.00 89 HIS A O 1
ATOM 659 N N . LEU A 1 90 ? -6.573 11.706 -29.692 1.00 52.62 90 LEU A N 1
ATOM 660 C CA . LEU A 1 90 ? -7.833 11.108 -30.151 1.00 52.62 90 LEU A CA 1
ATOM 661 C C . LEU A 1 90 ? -7.980 9.693 -29.598 1.00 52.62 90 LEU A C 1
ATOM 663 O O . LEU A 1 90 ? -6.959 8.969 -29.615 1.00 52.62 90 LEU A O 1
#

Organism: NCBI:txid2706086

InterPro domains:
  IPR054472 Winged helix domain, variant [PF22977] (5-56)

Sequence (90 aa):
AAGSGRFRFAPSAPLVAGGLLEIADGERPLLSRTLRVPDRVTAHLLGDDRTDGRLGGFVQEAAHPREPEERPEVPRIAAAIGTGSGLVHL

Radius of gyration: 22.3 Å; chains: 1; bounding box: 27×45×56 Å

pLDDT: mean 81.09, std 10.91, range [50.66, 95.44]